Protein AF-A0A7S0I1V4-F1 (afdb_monomer)

Solvent-accessible surface area (backbone atoms only — not comparable to full-atom values): 8774 Å² total; per-residue (Å²): 103,36,76,57,39,23,77,68,49,79,74,70,82,73,93,68,81,86,88,72,86,72,76,80,69,82,74,75,84,50,70,76,55,51,58,54,50,50,53,51,43,54,50,45,40,54,52,34,52,54,41,40,76,70,70,46,100,58,60,49,65,64,62,40,63,51,52,47,66,76,52,25,58,49,45,42,43,43,54,72,67,53,54,68,74,58,47,52,72,74,42,104,58,59,68,68,58,52,40,52,47,53,52,52,48,47,53,52,40,51,53,49,30,57,51,23,58,74,73,67,38,65,67,60,24,51,54,35,54,53,44,43,57,45,62,66,50,70,82,72,65,56,78,68,94,75,128

pLDDT: mean 74.86, std 17.42, range [22.45, 92.38]

Mean predicted aligned error: 9.72 Å

Radius of gyration: 16.98 Å; Cα contacts (8 Å, |Δi|>4): 121; chains: 1; bounding box: 46×49×41 Å

Sequence (147 aa):
ASLLSCLVVTEGGNSKDEKGDGACAAAIKTVAMRDSVQRMRDLARRIASVVEEAKLPVEVEEYVERFKPDLVDVVHAWCGGAKFVEVCKMCDWYEGSIVRTMHRLEELLRQLMDAAKLVGNDELEARCAEARKLLIRDVVFAASLYT

Nearest PDB structures (foldseek):
  6ro1-assembly1_A  TM=9.418E-01  e=2.449E-09  Homo sapiens
  4u4c-assembly1_A  TM=9.411E-01  e=3.709E-08  Saccharomyces cerevisiae S288C
  5ooq-assembly1_A  TM=9.412E-01  e=2.014E-07  Saccharomyces cerevisiae S288C
  5e02-assembly1_A  TM=8.363E-01  e=3.727E-07  Neurospora crassa
  5dzr-assembly1_A  TM=8.450E-01  e=5.617E-07  Neurospora crassa OR74A

Structure (mmCIF, N/CA/C/O backbone):
data_AF-A0A7S0I1V4-F1
#
_entry.id   AF-A0A7S0I1V4-F1
#
loop_
_atom_site.group_PDB
_atom_site.id
_atom_site.type_symbol
_atom_site.label_atom_id
_atom_site.label_alt_id
_atom_site.label_comp_id
_atom_site.label_asym_id
_atom_site.label_entity_id
_atom_site.label_seq_id
_atom_site.pdbx_PDB_ins_code
_atom_site.Cartn_x
_atom_site.Cartn_y
_atom_site.Cartn_z
_atom_site.occupancy
_atom_site.B_iso_or_equiv
_atom_site.auth_seq_id
_atom_site.auth_comp_id
_atom_site.auth_asym_id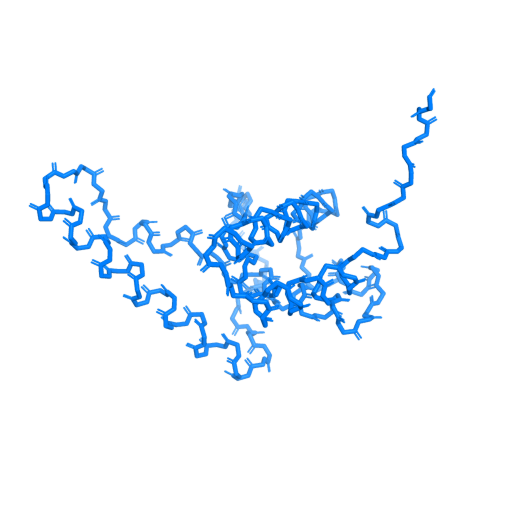
_atom_site.auth_atom_id
_atom_site.pdbx_PDB_model_num
ATOM 1 N N . ALA A 1 1 ? -3.161 -3.850 -3.006 1.00 57.75 1 ALA A N 1
ATOM 2 C CA . ALA A 1 1 ? -2.070 -2.854 -2.958 1.00 57.75 1 ALA A CA 1
ATOM 3 C C . ALA A 1 1 ? -2.606 -1.422 -2.972 1.00 57.75 1 ALA A C 1
ATOM 5 O O . ALA A 1 1 ? -2.441 -0.732 -1.981 1.00 57.75 1 ALA A O 1
ATOM 6 N N . SER A 1 2 ? -3.307 -0.987 -4.023 1.00 60.28 2 SER A N 1
ATOM 7 C CA . SER A 1 2 ? -3.692 0.426 -4.196 1.00 60.28 2 SER A CA 1
ATOM 8 C C . SER A 1 2 ? -4.628 1.009 -3.131 1.00 60.28 2 SER A C 1
ATOM 10 O O . SER A 1 2 ? -4.537 2.188 -2.855 1.00 60.28 2 SER A O 1
ATOM 12 N N . LEU A 1 3 ? -5.504 0.229 -2.489 1.00 70.75 3 LEU A N 1
ATOM 13 C CA . LEU A 1 3 ? -6.334 0.752 -1.385 1.00 70.75 3 LEU A CA 1
ATOM 14 C C . LEU A 1 3 ? -5.548 0.919 -0.080 1.00 70.75 3 LEU A C 1
ATOM 16 O O . LEU A 1 3 ? -5.858 1.782 0.733 1.00 70.75 3 LEU A O 1
ATO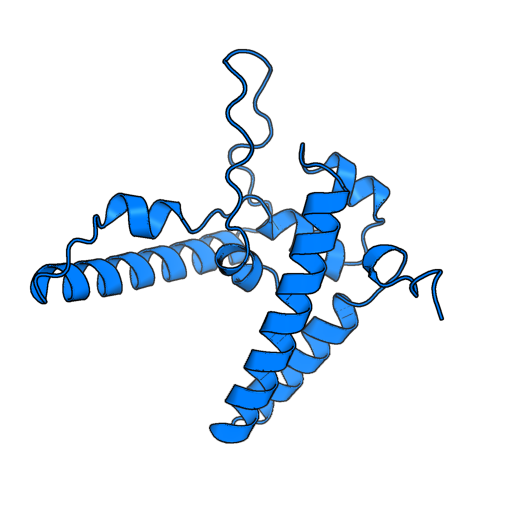M 20 N N . LEU A 1 4 ? -4.510 0.102 0.103 1.00 68.44 4 LEU A N 1
ATOM 21 C CA . LEU A 1 4 ? -3.677 0.107 1.300 1.00 68.44 4 LEU A CA 1
ATOM 22 C C . LEU A 1 4 ? -2.707 1.296 1.315 1.00 68.44 4 LEU A C 1
ATOM 24 O O . LEU A 1 4 ? -2.237 1.676 2.383 1.00 68.44 4 LEU A O 1
ATOM 28 N N . SER A 1 5 ? -2.447 1.936 0.167 1.00 65.12 5 SER A N 1
ATOM 29 C CA . SER A 1 5 ? -1.626 3.150 0.126 1.00 65.12 5 SER A CA 1
ATOM 30 C C . SER A 1 5 ? -2.265 4.299 0.905 1.00 65.12 5 SER A C 1
ATOM 32 O O . SER A 1 5 ? -1.544 5.059 1.538 1.00 65.12 5 SER A O 1
ATOM 34 N N . CYS A 1 6 ? -3.597 4.377 0.967 1.00 63.41 6 CYS A N 1
ATOM 35 C CA . CYS A 1 6 ? -4.302 5.387 1.762 1.00 63.41 6 CYS A CA 1
ATOM 36 C C . CYS A 1 6 ? -4.011 5.306 3.269 1.00 63.41 6 CYS A C 1
ATOM 38 O O . CYS A 1 6 ? -4.218 6.289 3.970 1.00 63.41 6 CYS A O 1
ATOM 40 N N . LEU A 1 7 ? -3.568 4.147 3.774 1.00 66.88 7 LEU A N 1
ATOM 41 C CA . LEU A 1 7 ? -3.237 3.934 5.190 1.00 66.88 7 LEU A CA 1
ATOM 42 C C . LEU A 1 7 ? -1.788 4.317 5.521 1.00 66.88 7 LEU A C 1
ATOM 44 O O . LEU A 1 7 ? -1.447 4.558 6.673 1.00 66.88 7 LEU A O 1
ATOM 48 N N . VAL A 1 8 ? -0.919 4.324 4.511 1.00 66.19 8 VAL A N 1
ATOM 49 C CA . VAL A 1 8 ? 0.536 4.456 4.672 1.00 66.19 8 VAL A CA 1
ATOM 50 C C . VAL A 1 8 ? 1.000 5.908 4.517 1.00 66.19 8 VAL A C 1
ATOM 52 O O . VAL A 1 8 ? 2.069 6.297 5.005 1.00 66.19 8 VAL A O 1
ATOM 55 N N . VAL A 1 9 ? 0.191 6.717 3.835 1.00 62.84 9 VAL A N 1
ATOM 56 C CA . VAL A 1 9 ? 0.485 8.112 3.525 1.00 62.84 9 VAL A CA 1
ATOM 57 C C . VAL A 1 9 ? 0.204 8.983 4.743 1.00 62.84 9 VAL A C 1
ATOM 59 O O . VAL A 1 9 ? -0.914 9.421 4.981 1.00 62.84 9 VAL A O 1
ATOM 62 N N . THR A 1 10 ? 1.253 9.228 5.525 1.00 56.25 10 THR A N 1
ATOM 63 C CA . THR A 1 10 ? 1.222 10.129 6.687 1.00 56.25 10 THR A CA 1
ATOM 64 C C . THR A 1 10 ? 1.720 11.534 6.357 1.00 56.25 10 THR A C 1
ATOM 66 O O . THR A 1 10 ? 1.507 12.458 7.134 1.00 56.25 10 THR A O 1
ATOM 69 N N . GLU A 1 11 ? 2.428 11.706 5.236 1.00 51.12 11 GLU A N 1
ATOM 70 C CA . GLU A 1 11 ? 2.910 13.018 4.806 1.00 51.12 11 GLU A CA 1
ATOM 71 C C . GLU A 1 11 ? 1.763 13.752 4.101 1.00 51.12 11 GLU A C 1
ATOM 73 O O . GLU A 1 11 ? 1.240 13.307 3.078 1.00 51.12 11 GLU A O 1
ATOM 78 N N . GLY A 1 12 ? 1.351 14.894 4.654 1.00 47.84 12 GLY A N 1
ATOM 79 C CA . GLY A 1 12 ? 0.714 15.904 3.829 1.00 47.84 12 GLY A CA 1
ATOM 80 C C . GLY A 1 12 ? 1.738 16.395 2.823 1.00 47.84 12 GLY A C 1
ATOM 81 O O . GLY A 1 12 ? 2.846 16.757 3.218 1.00 47.84 12 GLY A O 1
ATOM 82 N N . GLY A 1 13 ? 1.379 16.394 1.537 1.00 39.47 13 GLY A N 1
ATOM 83 C CA . GLY A 1 13 ? 2.088 17.215 0.563 1.00 39.47 13 GLY A CA 1
ATOM 84 C C . GLY A 1 13 ? 2.274 18.594 1.187 1.00 39.47 13 GLY A C 1
ATOM 85 O O . GLY A 1 13 ? 1.304 19.199 1.641 1.00 39.47 13 GLY A O 1
ATOM 86 N N . ASN A 1 14 ? 3.535 18.984 1.357 1.00 29.38 14 ASN A N 1
ATOM 87 C CA . ASN A 1 14 ? 3.921 20.164 2.105 1.00 29.38 14 ASN A CA 1
ATOM 88 C C . ASN A 1 14 ? 3.103 21.368 1.636 1.00 29.38 14 ASN A C 1
ATOM 90 O O . ASN A 1 14 ? 3.034 21.628 0.435 1.00 29.38 14 ASN A O 1
ATOM 94 N N . SER A 1 15 ? 2.546 22.106 2.593 1.00 29.94 15 SER A N 1
ATOM 95 C CA . SER A 1 15 ? 2.039 23.456 2.402 1.00 29.94 15 SER A CA 1
ATOM 96 C C . SER A 1 15 ? 3.110 24.282 1.683 1.00 29.94 15 SER A C 1
ATOM 98 O O . SER A 1 15 ? 4.113 24.684 2.273 1.00 29.94 15 SER A O 1
ATOM 100 N N . LYS A 1 16 ? 2.935 24.484 0.380 1.00 25.73 16 LYS A N 1
ATOM 101 C CA . LYS A 1 16 ? 3.448 25.653 -0.318 1.00 25.73 16 LYS A CA 1
ATOM 102 C C . LYS A 1 16 ? 2.262 26.326 -0.969 1.00 25.73 16 LYS A C 1
ATOM 104 O O . LYS A 1 16 ? 1.431 25.680 -1.601 1.00 25.73 16 LYS A O 1
ATOM 109 N N . ASP A 1 17 ? 2.211 27.610 -0.687 1.00 23.59 17 ASP A N 1
ATOM 110 C CA . ASP A 1 17 ? 1.166 28.558 -0.980 1.00 23.59 17 ASP A CA 1
ATOM 111 C C . ASP A 1 17 ? 0.660 28.516 -2.425 1.00 23.59 17 ASP A C 1
ATOM 113 O O . ASP A 1 17 ? 1.380 28.224 -3.377 1.00 23.59 17 ASP A O 1
ATOM 117 N N . GLU A 1 18 ? -0.629 28.827 -2.504 1.00 33.78 18 GLU A N 1
ATOM 118 C CA . GLU A 1 18 ? -1.419 29.368 -3.600 1.00 33.78 18 GLU A CA 1
ATOM 119 C C . GLU A 1 18 ? -0.727 29.660 -4.949 1.00 33.78 18 GLU A C 1
ATOM 121 O O . GLU A 1 18 ? 0.272 30.369 -5.051 1.00 33.78 18 GLU A O 1
ATOM 126 N N . LYS A 1 19 ? -1.454 29.254 -6.001 1.00 27.22 19 LYS A N 1
ATOM 127 C CA . LYS A 1 19 ? -1.288 29.532 -7.440 1.00 27.22 19 LYS A CA 1
ATOM 128 C C . LYS A 1 19 ? -0.242 28.708 -8.188 1.00 27.22 19 LYS A C 1
ATOM 130 O O . LYS A 1 19 ? 0.888 29.116 -8.422 1.00 27.22 19 LYS A O 1
ATOM 135 N N . GLY A 1 20 ? -0.757 27.626 -8.756 1.00 22.45 20 GLY A N 1
ATOM 136 C CA . GLY A 1 20 ? -0.219 26.973 -9.940 1.00 22.45 20 GLY A CA 1
ATOM 137 C C . GLY A 1 20 ? -0.989 25.686 -10.167 1.00 22.45 20 GLY A C 1
ATOM 138 O O . GLY A 1 20 ? -0.687 24.708 -9.501 1.00 22.45 20 GLY A O 1
ATOM 139 N N . ASP A 1 21 ? -2.035 25.745 -10.999 1.00 25.95 21 ASP A N 1
ATOM 140 C CA . ASP A 1 21 ? -2.804 24.620 -11.557 1.00 25.95 21 ASP A CA 1
ATOM 141 C C . ASP A 1 21 ? -2.612 23.278 -10.838 1.00 25.95 21 ASP A C 1
ATOM 143 O O . ASP A 1 21 ? -1.849 22.412 -11.266 1.00 25.95 21 ASP A O 1
ATOM 147 N N . GLY A 1 22 ? -3.324 23.121 -9.718 1.00 29.70 22 GLY A N 1
ATOM 148 C CA . GLY A 1 22 ? -3.344 21.906 -8.911 1.00 29.70 22 GLY A CA 1
ATOM 149 C C . GLY A 1 22 ? -3.998 20.747 -9.661 1.00 29.70 22 GLY A C 1
ATOM 150 O O . GLY A 1 22 ? -5.143 20.391 -9.396 1.00 29.70 22 GLY A O 1
ATOM 151 N N . ALA A 1 23 ? -3.262 20.139 -10.587 1.00 32.56 23 ALA A N 1
ATOM 152 C CA . ALA A 1 23 ? -3.683 18.959 -11.337 1.00 32.56 23 ALA A CA 1
ATOM 153 C C . ALA A 1 23 ? -3.736 17.683 -10.472 1.00 32.56 23 ALA A C 1
ATOM 155 O O . ALA A 1 23 ? -4.228 16.650 -10.923 1.00 32.56 23 ALA A O 1
ATOM 156 N N . CYS A 1 24 ? -3.264 17.746 -9.223 1.00 34.00 24 CYS A N 1
ATOM 157 C CA . CYS A 1 24 ? -3.245 16.608 -8.305 1.00 34.00 24 CYS A CA 1
ATOM 158 C C . CYS A 1 24 ? -4.565 16.427 -7.525 1.00 34.00 24 CYS A C 1
ATOM 160 O O . CYS A 1 24 ? -4.743 15.439 -6.816 1.00 34.00 24 CYS A O 1
ATOM 162 N N . ALA A 1 25 ? -5.536 17.336 -7.681 1.00 36.91 25 ALA A N 1
ATOM 163 C CA . ALA A 1 25 ? -6.887 17.110 -7.189 1.00 36.91 25 ALA A CA 1
ATOM 164 C C . ALA A 1 25 ? -7.740 16.384 -8.251 1.00 36.91 25 ALA A C 1
ATOM 166 O O . ALA A 1 25 ? -8.050 16.927 -9.307 1.00 36.91 25 ALA A O 1
ATOM 167 N N . ALA A 1 26 ? -8.216 15.188 -7.894 1.00 42.38 26 ALA A N 1
ATOM 168 C CA . ALA A 1 26 ? -9.539 14.659 -8.264 1.00 42.38 26 ALA A CA 1
ATOM 169 C C . ALA A 1 26 ? -9.718 13.655 -9.421 1.00 42.38 26 ALA A C 1
ATOM 171 O O . ALA A 1 26 ? -10.866 13.286 -9.692 1.00 42.38 26 A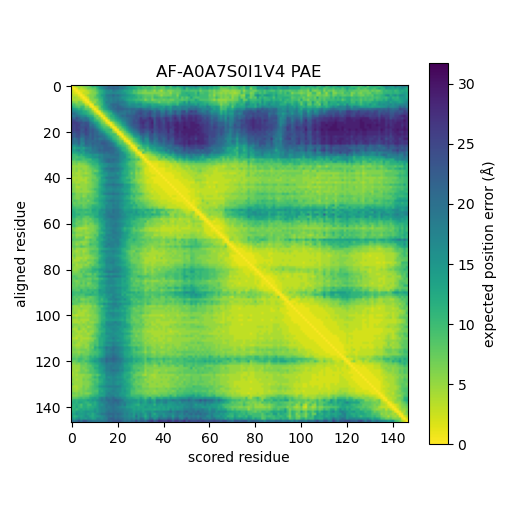LA A O 1
ATOM 172 N N . ALA A 1 27 ? -8.681 13.086 -10.034 1.00 42.94 27 ALA A N 1
ATOM 173 C CA . ALA A 1 27 ? -8.898 12.047 -11.050 1.00 42.94 27 ALA A CA 1
ATOM 174 C C . ALA A 1 27 ? -8.455 10.647 -10.603 1.00 42.94 27 ALA A C 1
ATOM 176 O O . ALA A 1 27 ? -7.542 10.085 -11.200 1.00 42.94 27 ALA A O 1
ATOM 177 N N . ILE A 1 28 ? -9.182 10.041 -9.647 1.00 51.47 28 ILE A N 1
ATOM 178 C CA . ILE A 1 28 ? -9.217 8.570 -9.539 1.00 51.47 28 ILE A CA 1
ATOM 179 C C . ILE A 1 28 ? -9.691 8.051 -10.897 1.00 51.47 28 ILE A C 1
ATOM 181 O O . ILE A 1 28 ? -10.888 8.119 -11.199 1.00 51.47 28 ILE A O 1
ATOM 185 N N . LYS A 1 29 ? -8.756 7.589 -11.734 1.00 53.31 29 LYS A N 1
ATOM 186 C CA . LYS A 1 29 ? -9.030 7.182 -13.126 1.00 53.31 29 LYS A CA 1
ATOM 187 C C . LYS A 1 29 ? -9.852 5.898 -13.192 1.00 53.31 29 LYS A C 1
ATOM 189 O O . LYS A 1 29 ? -10.514 5.643 -14.193 1.00 53.31 29 LYS A O 1
ATOM 194 N N . THR A 1 30 ? -9.849 5.108 -12.119 1.00 52.47 30 THR A N 1
ATOM 195 C CA . THR A 1 30 ? -10.527 3.810 -12.071 1.00 52.47 30 THR A CA 1
ATOM 196 C C . THR A 1 30 ? -11.779 3.881 -11.201 1.00 52.47 30 THR A C 1
ATOM 198 O O . THR A 1 30 ? -11.692 3.951 -9.975 1.00 52.47 30 THR A O 1
ATOM 201 N N . VAL A 1 31 ? -12.958 3.809 -11.827 1.00 58.34 31 VAL A N 1
ATOM 202 C CA . VAL A 1 31 ? -14.272 3.875 -11.152 1.00 58.34 31 VAL A CA 1
ATOM 203 C C . VAL A 1 31 ? -14.380 2.858 -10.003 1.00 58.34 31 VAL A C 1
ATOM 205 O O . VAL A 1 31 ? -14.810 3.209 -8.910 1.00 58.34 31 VAL A O 1
ATOM 208 N N . ALA A 1 32 ? -13.863 1.640 -10.194 1.00 63.72 32 ALA A N 1
ATOM 209 C CA . ALA A 1 32 ? -13.887 0.580 -9.179 1.00 63.72 32 ALA A CA 1
ATOM 210 C C . ALA A 1 32 ? -13.089 0.905 -7.895 1.00 63.72 32 ALA A C 1
ATOM 212 O O . ALA A 1 32 ? -13.416 0.424 -6.806 1.00 63.72 32 ALA A O 1
ATOM 213 N N . MET A 1 33 ? -12.042 1.732 -7.997 1.00 67.88 33 MET A N 1
ATOM 214 C CA . MET A 1 33 ? -11.222 2.115 -6.842 1.00 67.88 33 MET A CA 1
ATOM 215 C C . MET A 1 33 ? -11.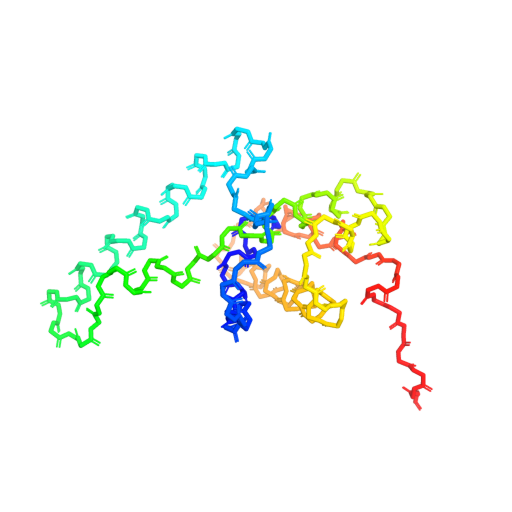861 3.250 -6.043 1.00 67.88 33 MET A C 1
ATOM 217 O O . MET A 1 33 ? -11.727 3.275 -4.821 1.00 67.88 33 MET A O 1
ATOM 221 N N . ARG A 1 34 ? -12.613 4.144 -6.699 1.00 69.25 34 ARG A N 1
ATOM 222 C CA . ARG A 1 34 ? -13.336 5.240 -6.036 1.00 69.25 34 ARG A CA 1
ATOM 223 C C . ARG A 1 34 ? -14.354 4.707 -5.032 1.00 69.25 34 ARG A C 1
ATOM 225 O O . ARG A 1 34 ? -14.356 5.142 -3.884 1.00 69.25 34 ARG A O 1
ATOM 232 N N . ASP A 1 35 ? -15.154 3.726 -5.440 1.00 77.38 35 ASP A N 1
ATOM 233 C CA . ASP A 1 35 ? -16.169 3.121 -4.571 1.00 77.38 35 ASP A CA 1
ATOM 234 C C . ASP A 1 35 ? -15.534 2.454 -3.350 1.00 77.38 35 ASP A C 1
ATOM 236 O O . ASP A 1 35 ? -16.034 2.545 -2.231 1.00 77.38 35 ASP A O 1
ATOM 240 N N . SER A 1 36 ? -14.392 1.804 -3.559 1.00 81.00 36 SER A N 1
ATOM 241 C CA . SER A 1 36 ? -13.650 1.117 -2.507 1.00 81.00 36 SER A CA 1
ATOM 242 C C . SER A 1 36 ? -13.038 2.100 -1.497 1.00 81.00 36 SER A C 1
ATOM 244 O O . SER A 1 36 ? -13.113 1.872 -0.290 1.00 81.00 36 SER A O 1
ATOM 246 N N . VAL A 1 37 ? -12.498 3.229 -1.974 1.00 76.69 37 VAL A N 1
ATOM 247 C CA . VAL A 1 37 ? -12.012 4.329 -1.121 1.00 76.69 37 VAL A CA 1
ATOM 248 C C . VAL A 1 37 ? -13.163 4.967 -0.340 1.00 76.69 37 VAL A C 1
ATOM 250 O O . VAL A 1 37 ? -13.005 5.259 0.845 1.00 76.69 37 VAL A O 1
ATOM 253 N N . GLN A 1 38 ? -14.331 5.145 -0.964 1.00 80.88 38 GLN A N 1
ATOM 254 C CA . GLN A 1 38 ? -15.500 5.694 -0.282 1.00 80.88 38 GLN A CA 1
ATOM 255 C C . GLN A 1 38 ? -15.974 4.775 0.848 1.00 80.88 38 GLN A C 1
ATOM 257 O O . GLN A 1 38 ? -16.141 5.243 1.969 1.00 80.88 38 GLN A O 1
ATOM 262 N N . ARG A 1 39 ? -16.077 3.460 0.604 1.00 84.25 39 ARG A N 1
ATOM 263 C CA . ARG A 1 39 ? -16.419 2.484 1.656 1.00 84.25 39 ARG A CA 1
ATOM 264 C C . ARG A 1 39 ? -15.442 2.531 2.827 1.00 84.25 39 ARG A C 1
ATOM 266 O O . ARG A 1 39 ? -15.858 2.430 3.976 1.00 84.25 39 ARG A O 1
ATOM 273 N N . MET A 1 40 ? -14.150 2.690 2.550 1.00 82.56 40 MET A N 1
ATOM 274 C CA . MET A 1 40 ? -13.134 2.817 3.594 1.00 82.56 40 MET A CA 1
ATOM 275 C C . MET A 1 40 ? -13.315 4.101 4.413 1.00 82.56 40 MET A C 1
ATOM 277 O O . MET A 1 40 ? -13.245 4.044 5.637 1.00 82.56 40 MET A O 1
ATOM 281 N N . ARG A 1 41 ? -13.621 5.237 3.772 1.00 83.69 41 ARG A N 1
ATOM 282 C CA . ARG A 1 41 ? -13.954 6.490 4.474 1.00 83.69 41 ARG A CA 1
ATOM 283 C C . ARG A 1 41 ? -15.233 6.370 5.298 1.00 83.69 41 ARG A C 1
ATOM 285 O O . ARG A 1 41 ? -15.289 6.883 6.410 1.00 83.69 41 ARG A O 1
ATOM 292 N N . ASP A 1 42 ? -16.240 5.670 4.786 1.00 86.44 42 ASP A N 1
ATOM 293 C CA . ASP A 1 42 ? -17.488 5.427 5.510 1.00 86.44 42 ASP A CA 1
ATOM 294 C C . ASP A 1 42 ? -17.249 4.552 6.753 1.00 86.44 42 ASP A C 1
ATOM 296 O O . ASP A 1 42 ? -17.811 4.822 7.813 1.00 86.44 42 ASP A O 1
ATOM 300 N N . LEU A 1 43 ? -16.381 3.538 6.659 1.00 86.38 43 LEU A N 1
ATOM 301 C CA . LEU A 1 43 ? -15.951 2.738 7.811 1.00 86.38 43 LEU A CA 1
ATOM 302 C C . LEU A 1 43 ? -15.127 3.560 8.807 1.00 86.38 43 LEU A C 1
ATOM 304 O O . LEU A 1 43 ? -15.366 3.459 10.007 1.00 86.38 43 LEU A O 1
ATOM 308 N N . ALA A 1 44 ? -14.209 4.400 8.326 1.00 85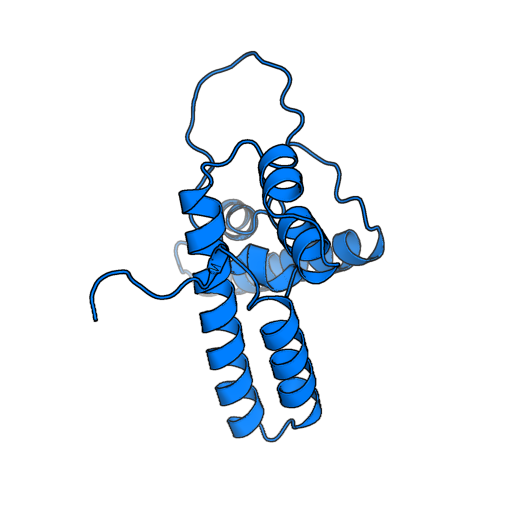.25 44 ALA A N 1
ATOM 309 C CA . ALA A 1 44 ? -13.434 5.300 9.174 1.00 85.25 44 ALA A CA 1
ATOM 310 C C . ALA A 1 44 ? -14.339 6.265 9.955 1.00 85.25 44 ALA A C 1
ATOM 312 O O . ALA A 1 44 ? -14.146 6.418 11.157 1.00 85.25 44 ALA A O 1
ATOM 313 N N . ARG A 1 45 ? -15.378 6.829 9.315 1.00 87.88 45 ARG A N 1
ATOM 314 C CA . ARG A 1 45 ? -16.398 7.641 10.006 1.00 87.88 45 ARG A CA 1
ATOM 315 C C . ARG A 1 45 ? -17.104 6.855 11.099 1.00 87.88 45 ARG A C 1
ATOM 317 O O . ARG A 1 45 ? -17.213 7.347 12.211 1.00 87.88 45 ARG A O 1
ATOM 324 N N . ARG A 1 46 ? -17.535 5.622 10.814 1.00 88.38 46 ARG A N 1
ATOM 325 C CA . ARG A 1 46 ? -18.189 4.772 11.826 1.00 88.38 46 ARG A CA 1
ATOM 326 C C . ARG A 1 46 ? -17.285 4.518 13.029 1.00 88.38 46 ARG A C 1
ATOM 328 O O . ARG A 1 46 ? -17.756 4.578 14.157 1.00 88.38 46 ARG A O 1
ATOM 335 N N . ILE A 1 47 ? -16.002 4.241 12.794 1.00 87.69 47 ILE A N 1
ATOM 336 C CA . ILE A 1 47 ? -15.027 4.041 13.873 1.00 87.69 47 ILE A CA 1
ATOM 337 C C . ILE A 1 47 ? -14.865 5.335 14.675 1.00 87.69 47 ILE A C 1
ATOM 339 O O . ILE A 1 47 ? -14.930 5.290 15.898 1.00 87.69 47 ILE A O 1
ATOM 343 N N . ALA A 1 48 ? -14.711 6.477 14.004 1.00 87.31 48 ALA A N 1
ATOM 344 C CA . ALA A 1 48 ? -14.558 7.767 14.664 1.00 87.31 48 ALA A CA 1
ATOM 345 C C . ALA A 1 48 ? -15.779 8.138 15.523 1.00 87.31 48 ALA A C 1
ATOM 347 O O . ALA A 1 48 ? -15.598 8.563 16.658 1.00 87.31 48 ALA A O 1
ATOM 348 N N . SER A 1 49 ? -17.005 7.878 15.051 1.00 86.69 49 SER A N 1
ATOM 349 C CA . SER A 1 49 ? -18.224 8.083 15.849 1.00 86.69 49 SER A CA 1
ATOM 350 C C . SER A 1 49 ? -18.233 7.233 17.124 1.00 86.69 49 SER A C 1
ATOM 352 O O . SER A 1 49 ? -18.530 7.737 18.199 1.00 86.69 49 SER A O 1
ATOM 354 N N . VAL A 1 50 ? -17.837 5.957 17.045 1.00 90.06 50 VAL A N 1
ATOM 355 C CA . VAL A 1 50 ? -17.751 5.083 18.234 1.00 90.06 50 VAL A CA 1
ATOM 356 C C . VAL A 1 50 ? -16.654 5.551 19.200 1.00 90.06 50 VAL A C 1
ATOM 358 O O . VAL A 1 50 ? -16.790 5.442 20.417 1.00 90.06 50 VAL A O 1
ATOM 361 N N . VAL A 1 51 ? -15.552 6.083 18.671 1.00 87.06 51 VAL A N 1
ATOM 362 C CA . VAL A 1 51 ? -14.448 6.642 19.465 1.00 87.06 51 VAL A CA 1
ATOM 363 C C . VAL A 1 51 ? -14.880 7.928 20.184 1.00 87.06 51 VAL A C 1
ATOM 365 O O . VAL A 1 51 ? -14.538 8.114 21.355 1.00 87.06 51 VAL A O 1
ATOM 368 N N . GLU A 1 52 ? -15.678 8.771 19.528 1.00 88.50 52 GLU A N 1
ATOM 369 C CA . GLU A 1 52 ? -16.299 9.958 20.126 1.00 88.50 52 GLU A CA 1
ATOM 370 C C . GLU A 1 52 ? -17.302 9.572 21.227 1.00 88.50 52 GLU A C 1
ATOM 372 O O . GLU A 1 52 ? -17.242 10.109 22.336 1.00 88.50 52 GLU A O 1
ATOM 377 N N . GLU A 1 53 ? -18.156 8.570 20.984 1.00 88.81 53 GLU A N 1
ATOM 378 C CA . GLU A 1 53 ? -19.068 8.003 21.993 1.00 88.81 53 GLU A CA 1
ATOM 379 C C . GLU A 1 53 ? -18.311 7.461 23.220 1.00 88.81 53 GLU A C 1
ATOM 381 O O . GLU A 1 53 ? -18.778 7.577 24.358 1.00 88.81 53 GLU A O 1
ATOM 386 N N . ALA A 1 54 ? -17.103 6.929 23.013 1.00 90.12 54 ALA A N 1
ATOM 387 C CA . ALA A 1 54 ? -16.200 6.482 24.072 1.00 90.12 54 ALA A CA 1
ATOM 388 C C . ALA A 1 54 ? -15.481 7.633 24.814 1.00 90.12 54 ALA A C 1
ATOM 390 O O . ALA A 1 54 ? -14.661 7.368 25.697 1.00 90.12 54 ALA A O 1
ATOM 391 N N . LYS A 1 55 ? -15.806 8.899 24.507 1.00 88.25 55 LYS A N 1
ATOM 392 C CA . LYS A 1 55 ? -15.233 10.129 25.092 1.00 88.25 55 LYS A CA 1
ATOM 393 C C . LYS A 1 55 ? -13.732 10.297 24.856 1.00 88.25 55 LYS A C 1
ATOM 395 O O . LYS A 1 55 ? -13.040 10.920 25.665 1.00 88.25 55 LYS A O 1
ATOM 400 N N . LEU A 1 56 ? -13.216 9.742 23.765 1.00 84.81 56 LEU A N 1
ATOM 401 C CA . LEU A 1 56 ? -11.843 9.991 23.344 1.00 84.81 56 LEU A CA 1
ATOM 402 C C . LEU A 1 56 ? -11.787 11.297 22.532 1.00 84.81 56 LEU A C 1
ATOM 404 O O . LEU A 1 56 ? -12.700 11.562 21.753 1.00 84.81 56 LEU A O 1
ATOM 408 N N . PRO A 1 57 ? -10.737 12.124 22.694 1.00 81.00 57 PRO A N 1
ATOM 409 C CA . PRO A 1 57 ? -10.600 13.387 21.975 1.00 81.00 57 PRO A CA 1
ATOM 410 C C . PRO A 1 57 ? -10.157 13.121 20.531 1.00 81.00 57 PRO A C 1
ATOM 412 O O . PRO A 1 57 ? -8.976 13.229 20.201 1.00 81.00 57 PRO A O 1
ATOM 415 N N . VAL A 1 58 ? -11.096 12.714 19.681 1.00 81.12 58 VAL A N 1
ATOM 416 C CA . VAL A 1 58 ? -10.874 12.489 18.251 1.00 81.12 58 VAL A CA 1
ATOM 417 C C . VAL A 1 58 ? -11.921 13.267 17.475 1.00 81.12 58 VAL A C 1
ATOM 419 O O . VAL A 1 58 ? -13.111 13.129 17.735 1.00 81.12 58 VAL A O 1
ATOM 422 N N . GLU A 1 59 ? -11.464 14.084 16.533 1.00 84.06 59 GLU A N 1
ATOM 423 C CA . GLU A 1 59 ? -12.325 14.819 15.612 1.00 84.06 59 GLU A CA 1
ATOM 424 C C . GLU A 1 59 ? -12.558 13.951 14.360 1.00 84.06 59 GLU A C 1
ATOM 426 O O . GLU A 1 59 ? -11.628 13.334 13.822 1.00 84.06 59 GLU A O 1
ATOM 431 N N . VAL A 1 60 ? -13.831 13.780 13.992 1.00 79.00 60 VAL A N 1
ATOM 432 C CA . VAL A 1 60 ? -14.274 12.772 13.016 1.00 79.00 60 VAL A CA 1
ATOM 433 C C . VA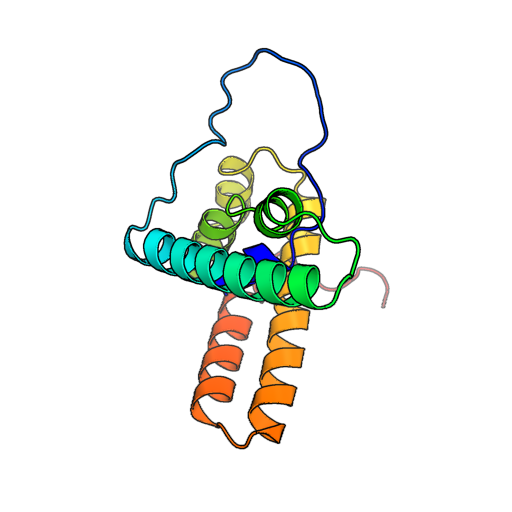L A 1 60 ? -13.781 13.111 11.611 1.00 79.00 60 VAL A C 1
ATOM 435 O O . VAL A 1 60 ? -13.302 12.228 10.893 1.00 79.00 60 VAL A O 1
ATOM 438 N N . GLU A 1 61 ? -13.867 14.377 11.222 1.00 80.31 61 GLU A N 1
ATOM 439 C CA . GLU A 1 61 ? -13.463 14.868 9.911 1.00 80.31 61 GLU A CA 1
ATOM 440 C C . GLU A 1 61 ? -11.940 14.756 9.711 1.00 80.31 61 GLU A C 1
ATOM 442 O O . GLU A 1 61 ? -11.499 14.188 8.711 1.00 80.31 61 GLU A O 1
ATOM 447 N N . GLU A 1 62 ? -11.132 15.154 10.692 1.00 81.81 62 GLU A N 1
ATOM 448 C CA . GLU A 1 62 ? -9.672 15.059 10.718 1.00 81.81 62 GLU A CA 1
ATOM 449 C C . GLU A 1 62 ? -9.229 13.595 10.634 1.00 81.81 62 GLU A C 1
ATOM 451 O O . GLU A 1 62 ? -8.293 13.253 9.905 1.00 81.81 62 GLU A O 1
ATOM 456 N N . TYR A 1 63 ? -9.923 12.690 11.335 1.00 79.88 63 TYR A N 1
ATOM 457 C CA . TYR A 1 63 ? -9.637 11.259 11.258 1.00 79.88 63 TYR A CA 1
ATOM 458 C C . TYR A 1 63 ? -9.845 10.708 9.841 1.00 79.88 63 TYR A C 1
ATOM 460 O O . TYR A 1 63 ? -9.054 9.890 9.369 1.00 79.88 63 TYR A O 1
ATOM 468 N N . VAL A 1 64 ? -10.879 11.170 9.136 1.00 81.56 64 VAL A N 1
ATOM 469 C CA . VAL A 1 64 ? -11.183 10.740 7.764 1.00 81.56 64 VAL A CA 1
ATOM 470 C C . VAL A 1 64 ? -10.244 11.390 6.746 1.00 81.56 64 VAL A C 1
ATOM 472 O O . VAL A 1 64 ? -9.844 10.736 5.778 1.00 81.56 64 VAL A O 1
ATOM 475 N N . GLU A 1 65 ? -9.859 12.647 6.960 1.00 78.38 65 GLU A N 1
ATOM 476 C CA . GLU A 1 65 ? -8.947 13.404 6.093 1.00 78.38 65 GLU A CA 1
ATOM 477 C C . GLU A 1 65 ? -7.516 12.859 6.089 1.00 78.38 65 GLU A C 1
ATOM 479 O O . GLU A 1 65 ? -6.793 13.015 5.098 1.00 78.38 65 GLU A O 1
ATOM 484 N N . ARG A 1 66 ? -7.116 12.140 7.145 1.00 75.56 66 ARG A N 1
ATOM 485 C CA . ARG A 1 66 ? -5.845 11.398 7.173 1.00 75.56 66 ARG A CA 1
ATOM 486 C C . ARG A 1 66 ? -5.745 10.364 6.048 1.00 75.56 66 ARG A C 1
ATOM 488 O O . ARG A 1 66 ? -4.641 10.076 5.592 1.00 75.56 66 ARG A O 1
ATOM 495 N N . PHE A 1 67 ? -6.867 9.841 5.548 1.00 74.25 67 PHE A N 1
ATOM 496 C CA . PHE A 1 67 ? -6.883 8.876 4.448 1.00 74.25 67 PHE A CA 1
ATOM 497 C C . PHE A 1 67 ? -6.882 9.582 3.082 1.0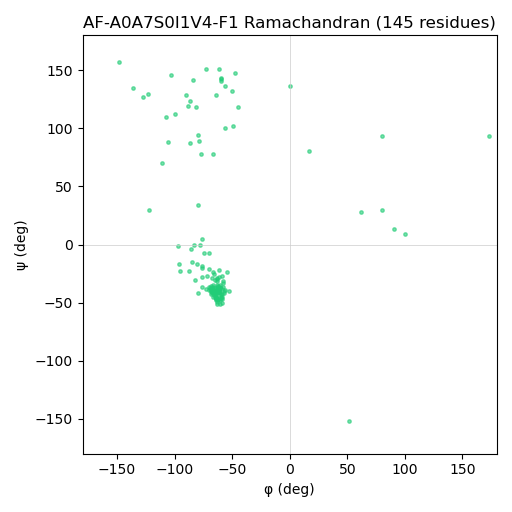0 74.25 67 PHE A C 1
ATOM 499 O O . PHE A 1 67 ? -7.930 9.827 2.463 1.00 74.25 67 PHE A O 1
ATOM 506 N N . LYS A 1 68 ? -5.675 9.884 2.590 1.00 70.62 68 LYS A N 1
ATOM 507 C CA . LYS A 1 68 ? -5.453 10.569 1.308 1.00 70.62 68 LYS A CA 1
ATOM 508 C C . LYS A 1 68 ? -5.411 9.588 0.125 1.00 70.62 68 LYS A C 1
ATOM 510 O O . LYS A 1 68 ? -4.592 8.668 0.132 1.00 70.62 68 LYS A O 1
ATOM 515 N N . PRO A 1 69 ? -6.263 9.765 -0.905 1.00 71.00 69 PRO A N 1
ATOM 516 C CA . PRO A 1 69 ? -6.318 8.884 -2.069 1.00 71.00 69 PRO A CA 1
ATOM 517 C C . PRO A 1 69 ? -5.268 9.215 -3.141 1.00 71.00 69 PRO A C 1
ATOM 519 O O . PRO A 1 69 ? -5.201 8.523 -4.152 1.00 71.00 69 PRO A O 1
ATOM 522 N N . ASP A 1 70 ? -4.444 10.239 -2.927 1.00 71.75 70 ASP A N 1
ATOM 523 C CA . ASP A 1 70 ? -3.553 10.833 -3.935 1.00 71.75 70 ASP A CA 1
ATOM 524 C C . ASP A 1 70 ? -2.566 9.822 -4.547 1.00 71.75 70 ASP A C 1
ATOM 526 O O . ASP A 1 70 ? -2.214 9.899 -5.721 1.00 71.75 70 ASP A O 1
ATOM 530 N N . LEU A 1 71 ? -2.149 8.821 -3.767 1.00 72.06 71 LEU A N 1
ATOM 531 C CA . LEU A 1 71 ? -1.193 7.797 -4.201 1.00 72.06 71 LEU A CA 1
ATOM 532 C C . LEU A 1 71 ? -1.844 6.492 -4.684 1.00 72.06 71 LEU A C 1
ATOM 534 O O . LEU A 1 71 ? -1.137 5.579 -5.114 1.00 72.06 71 LEU A O 1
ATOM 538 N N . VAL A 1 72 ? -3.177 6.387 -4.655 1.00 76.25 72 VAL A N 1
ATOM 539 C CA . VAL A 1 72 ? -3.902 5.178 -5.093 1.00 76.25 72 VAL A CA 1
ATOM 540 C C . VAL A 1 72 ? -3.649 4.905 -6.574 1.00 76.25 72 VAL A C 1
ATOM 542 O O . VAL A 1 72 ? -3.318 3.775 -6.945 1.00 76.25 72 VAL A O 1
ATOM 545 N N . ASP A 1 73 ? -3.759 5.935 -7.416 1.00 77.06 73 ASP A N 1
ATOM 546 C CA . ASP A 1 73 ? -3.559 5.812 -8.864 1.00 77.06 73 ASP A CA 1
ATOM 547 C C . ASP A 1 73 ? -2.090 5.533 -9.215 1.00 77.06 73 ASP A C 1
ATOM 549 O O . ASP A 1 73 ? -1.803 4.707 -10.082 1.00 77.06 73 ASP A O 1
ATOM 553 N N . VAL A 1 74 ? -1.159 6.147 -8.481 1.00 80.50 74 VAL A N 1
ATOM 554 C CA . VAL A 1 74 ? 0.296 5.952 -8.608 1.00 80.50 74 VAL A CA 1
ATOM 555 C C . VAL A 1 74 ? 0.667 4.492 -8.345 1.00 80.50 74 VAL A C 1
ATOM 557 O O . VAL A 1 74 ? 1.320 3.845 -9.166 1.00 80.50 74 VAL A O 1
ATOM 560 N N . VAL A 1 75 ? 0.198 3.934 -7.225 1.00 80.62 75 VAL A N 1
ATOM 561 C CA . VAL A 1 75 ? 0.437 2.530 -6.864 1.00 80.62 75 VAL A CA 1
ATOM 562 C C . VAL A 1 75 ? -0.268 1.585 -7.832 1.00 80.62 75 VAL A C 1
ATOM 564 O O . VAL A 1 75 ? 0.282 0.537 -8.173 1.00 80.62 75 VAL A O 1
ATOM 567 N N . HIS A 1 76 ? -1.467 1.936 -8.306 1.00 82.25 76 HIS A N 1
ATOM 568 C CA . HIS A 1 76 ? -2.184 1.130 -9.293 1.00 82.25 76 HIS A CA 1
ATOM 569 C C . HIS A 1 76 ? -1.429 1.032 -10.623 1.00 82.25 76 HIS A C 1
ATOM 571 O O . HIS A 1 76 ? -1.187 -0.073 -11.106 1.00 82.25 76 HIS A O 1
ATOM 577 N N . ALA A 1 77 ? -0.984 2.163 -11.172 1.00 82.81 77 ALA A N 1
ATOM 578 C CA . ALA A 1 77 ? -0.174 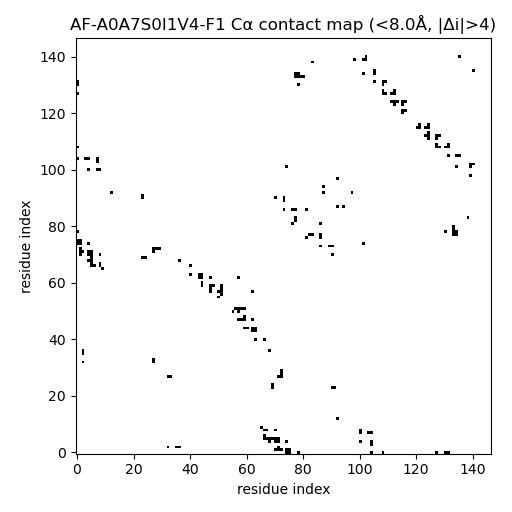2.191 -12.385 1.00 82.81 77 ALA A CA 1
ATOM 579 C C . ALA A 1 77 ? 1.169 1.465 -12.197 1.00 82.81 77 ALA A C 1
ATOM 581 O O . ALA A 1 77 ? 1.629 0.763 -13.099 1.00 82.81 77 ALA A O 1
ATOM 582 N N . TRP A 1 78 ? 1.769 1.559 -11.005 1.00 84.25 78 TRP A N 1
ATOM 583 C CA . TRP A 1 78 ? 2.977 0.808 -10.676 1.00 84.25 78 TRP A CA 1
ATOM 584 C C . TRP A 1 78 ? 2.738 -0.709 -10.679 1.00 84.25 78 TRP A C 1
ATOM 586 O O . TRP A 1 78 ? 3.500 -1.445 -11.304 1.00 84.25 78 TRP A O 1
ATOM 596 N N . CYS A 1 79 ? 1.662 -1.192 -10.057 1.00 82.38 79 CYS A N 1
ATOM 597 C CA . CYS A 1 79 ? 1.312 -2.617 -10.093 1.00 82.38 79 CYS A CA 1
ATOM 598 C C . CYS A 1 79 ? 0.929 -3.087 -11.510 1.00 82.38 79 CYS A C 1
ATOM 600 O O . CYS A 1 79 ? 1.092 -4.260 -11.827 1.00 82.38 79 CYS A O 1
ATOM 602 N N . GLY A 1 80 ? 0.452 -2.1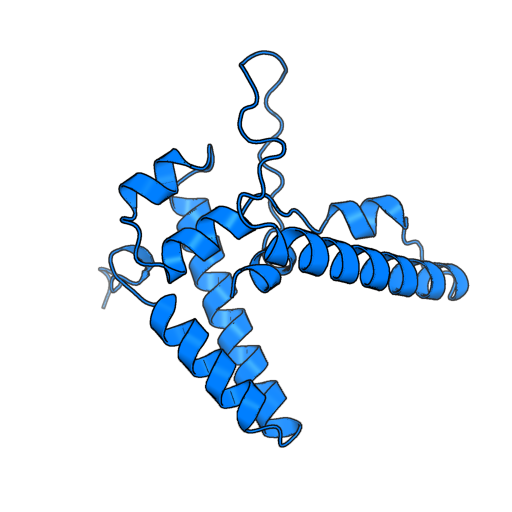73 -12.362 1.00 82.50 80 GLY A N 1
ATOM 603 C CA . GLY A 1 80 ? 0.169 -2.408 -13.781 1.00 82.50 80 GLY A CA 1
ATOM 604 C C . GLY A 1 80 ? 1.401 -2.423 -14.697 1.00 82.50 80 GLY A C 1
ATOM 605 O O . GLY A 1 80 ? 1.249 -2.616 -15.899 1.00 82.50 80 GLY A O 1
ATOM 606 N N . GLY A 1 81 ? 2.611 -2.223 -14.158 1.00 82.75 81 GLY A N 1
ATOM 607 C CA . GLY A 1 81 ? 3.865 -2.308 -14.916 1.00 82.75 81 GLY A CA 1
ATOM 608 C C . GLY A 1 81 ? 4.360 -0.999 -15.545 1.00 82.75 81 GLY A C 1
ATOM 609 O O . GLY A 1 81 ? 5.265 -1.040 -16.375 1.00 82.75 81 GLY A O 1
ATOM 610 N N . ALA A 1 82 ? 3.819 0.164 -15.161 1.00 84.62 82 ALA A N 1
ATOM 611 C CA . ALA A 1 82 ? 4.284 1.465 -15.663 1.00 84.62 82 ALA A CA 1
ATOM 612 C C . ALA A 1 82 ? 5.762 1.744 -15.315 1.00 84.62 82 ALA A C 1
ATOM 614 O O . ALA A 1 82 ? 6.270 1.309 -14.280 1.00 84.62 82 ALA A O 1
ATOM 615 N N . LYS A 1 83 ? 6.496 2.510 -16.122 1.00 85.62 83 LYS A N 1
ATOM 616 C CA . LYS A 1 83 ? 7.901 2.831 -15.786 1.00 85.62 83 LYS A CA 1
ATOM 617 C C . LYS A 1 83 ? 7.971 3.840 -14.636 1.00 85.62 83 LYS A C 1
ATOM 619 O O . LYS A 1 83 ? 7.105 4.699 -14.515 1.00 85.62 83 LYS A O 1
ATOM 624 N N . PHE A 1 84 ? 9.036 3.806 -13.827 1.00 82.88 84 PHE A N 1
ATOM 625 C CA . PHE A 1 84 ? 9.190 4.738 -12.692 1.00 82.88 84 PHE A CA 1
ATOM 626 C C . PHE A 1 84 ? 9.111 6.205 -13.123 1.00 82.88 84 PHE A C 1
ATOM 628 O O . PHE A 1 84 ? 8.422 6.996 -12.496 1.00 82.88 84 PHE A O 1
ATOM 635 N N . VAL A 1 85 ? 9.699 6.536 -14.274 1.00 84.31 85 VAL A N 1
ATOM 636 C CA . VAL A 1 85 ? 9.635 7.881 -14.865 1.00 84.31 85 VAL A CA 1
ATOM 637 C C . VAL A 1 85 ? 8.198 8.324 -15.176 1.00 84.31 85 VAL A C 1
ATOM 639 O O . VAL A 1 85 ? 7.887 9.504 -15.061 1.00 84.31 85 VAL A O 1
ATOM 642 N N . GLU A 1 86 ? 7.317 7.409 -15.585 1.00 83.88 86 GLU A N 1
ATOM 643 C CA . GLU A 1 86 ? 5.904 7.720 -15.846 1.00 83.88 86 GLU A CA 1
ATOM 644 C C . GLU A 1 86 ? 5.156 7.948 -14.533 1.00 83.88 86 GLU A C 1
ATOM 646 O O . GLU A 1 86 ? 4.350 8.868 -14.435 1.00 83.88 86 GLU A O 1
ATOM 651 N N . VAL A 1 87 ? 5.479 7.158 -13.509 1.00 82.56 87 VAL A N 1
ATOM 652 C CA . VAL A 1 87 ? 4.913 7.285 -12.164 1.00 82.56 87 VAL A CA 1
ATOM 653 C C . VAL A 1 87 ? 5.313 8.601 -11.500 1.00 82.56 87 VAL A C 1
ATOM 655 O O . VAL A 1 87 ? 4.436 9.301 -11.005 1.00 82.56 87 VAL A O 1
ATOM 658 N N . CYS A 1 88 ? 6.580 9.008 -11.593 1.00 81.88 88 CYS A N 1
ATOM 659 C CA . CYS A 1 88 ? 7.049 10.309 -11.102 1.00 81.88 88 CYS A CA 1
ATOM 660 C C . CYS A 1 88 ? 6.380 11.499 -11.802 1.00 81.88 88 CYS A C 1
ATOM 662 O O . CYS A 1 88 ? 6.247 12.553 -11.204 1.00 81.88 88 CYS A O 1
ATOM 664 N N . LYS A 1 89 ? 5.944 11.351 -13.060 1.00 83.56 89 LYS A N 1
ATOM 665 C CA . LYS A 1 89 ? 5.238 12.419 -13.791 1.00 83.56 89 LYS A CA 1
ATOM 666 C C . LYS A 1 89 ? 3.757 12.529 -13.436 1.00 83.56 89 LYS A C 1
ATOM 668 O O . LYS A 1 89 ? 3.134 13.525 -13.782 1.00 83.56 89 LYS A O 1
ATOM 673 N N . MET A 1 90 ? 3.175 11.500 -12.819 1.00 75.94 90 MET A N 1
ATOM 674 C CA . MET A 1 90 ? 1.764 11.500 -12.422 1.00 75.94 90 MET A CA 1
ATOM 675 C C . MET A 1 90 ? 1.522 12.167 -11.068 1.00 75.94 90 MET A C 1
ATOM 677 O O . MET A 1 90 ? 0.374 12.466 -10.753 1.00 75.94 90 MET A O 1
ATOM 681 N N . CYS A 1 91 ? 2.567 12.383 -10.269 1.00 70.38 91 CYS A N 1
ATOM 682 C CA . CYS A 1 91 ? 2.462 12.980 -8.945 1.00 70.38 91 CYS A CA 1
ATOM 683 C C . CYS A 1 91 ? 3.557 14.025 -8.719 1.00 70.38 91 CYS A C 1
ATOM 685 O O . CYS A 1 91 ? 4.731 13.744 -8.932 1.00 70.38 91 CYS A O 1
ATOM 687 N N . ASP A 1 92 ? 3.190 15.183 -8.171 1.00 75.38 92 ASP A N 1
ATOM 688 C CA . ASP A 1 92 ? 4.127 16.265 -7.819 1.00 75.38 92 ASP A CA 1
ATOM 689 C C . ASP A 1 92 ? 4.864 16.007 -6.487 1.00 75.38 92 ASP A C 1
ATOM 691 O O . ASP A 1 92 ? 5.104 16.910 -5.685 1.00 75.38 92 ASP A O 1
ATOM 695 N N . TRP A 1 93 ? 5.160 14.742 -6.192 1.00 76.31 93 TRP A N 1
ATOM 696 C CA . TRP A 1 93 ? 5.815 14.314 -4.958 1.00 76.31 93 TRP A CA 1
ATOM 697 C C . TRP A 1 93 ? 7.277 13.993 -5.238 1.00 76.31 93 TRP A C 1
ATOM 699 O O . TRP A 1 93 ? 7.610 13.441 -6.283 1.00 76.31 93 TRP A O 1
ATOM 709 N N . TYR A 1 94 ? 8.147 14.268 -4.265 1.00 82.44 94 TYR A N 1
ATOM 710 C CA . TYR A 1 94 ? 9.549 13.870 -4.355 1.00 82.44 94 TYR A CA 1
ATOM 711 C C . TYR A 1 94 ? 9.673 12.358 -4.566 1.00 82.44 94 TYR A C 1
ATOM 713 O O . TYR A 1 94 ? 9.035 11.563 -3.869 1.00 82.44 94 TYR A O 1
ATOM 721 N N . GLU A 1 95 ? 10.562 11.948 -5.464 1.00 82.00 95 GLU A N 1
ATOM 722 C CA . GLU A 1 95 ? 10.782 10.548 -5.829 1.00 82.00 95 GLU A CA 1
ATOM 723 C C . GLU A 1 95 ? 11.160 9.709 -4.603 1.00 82.00 95 GLU A C 1
ATOM 725 O O . GLU A 1 95 ? 10.689 8.584 -4.438 1.00 82.00 95 GLU A O 1
ATOM 730 N N . GLY A 1 96 ? 11.933 10.291 -3.681 1.00 81.31 96 GLY A N 1
ATOM 731 C CA . GLY A 1 96 ? 12.269 9.667 -2.403 1.00 81.31 96 GLY A CA 1
ATOM 732 C C . GLY A 1 96 ? 11.053 9.421 -1.502 1.00 81.31 96 GLY A C 1
ATOM 733 O O . GLY A 1 96 ? 11.005 8.407 -0.808 1.00 81.31 96 GLY A O 1
ATOM 734 N N . SER A 1 97 ? 10.041 10.295 -1.514 1.00 81.81 97 SER A N 1
ATOM 735 C CA . SER A 1 97 ? 8.782 10.069 -0.783 1.00 81.81 97 SER A CA 1
ATOM 736 C C . SER A 1 97 ? 7.957 8.949 -1.415 1.00 81.81 97 SER A C 1
ATOM 738 O O . SER A 1 97 ? 7.381 8.134 -0.691 1.00 81.81 97 SER A O 1
ATOM 740 N N . ILE A 1 98 ? 7.957 8.844 -2.747 1.00 81.62 98 ILE A N 1
ATOM 741 C CA . ILE A 1 98 ? 7.299 7.745 -3.467 1.00 81.62 98 ILE A CA 1
ATOM 742 C C . ILE A 1 98 ? 7.963 6.413 -3.102 1.00 81.62 98 ILE A C 1
ATOM 744 O O . ILE A 1 98 ? 7.278 5.491 -2.663 1.00 81.62 98 ILE A O 1
ATOM 748 N N . VAL A 1 99 ? 9.294 6.323 -3.203 1.00 84.19 99 VAL A N 1
ATOM 749 C CA . VAL A 1 99 ? 10.050 5.103 -2.869 1.00 84.19 99 VAL A CA 1
ATOM 750 C C . VAL A 1 99 ? 9.833 4.704 -1.406 1.00 84.19 99 VAL A C 1
ATOM 752 O O . VAL A 1 99 ? 9.508 3.549 -1.137 1.00 84.19 99 VAL A O 1
ATOM 755 N N . ARG A 1 100 ? 9.910 5.653 -0.458 1.00 83.19 100 ARG A N 1
ATOM 756 C CA . ARG A 1 100 ? 9.604 5.391 0.963 1.00 83.19 100 ARG A CA 1
ATOM 757 C C . ARG A 1 100 ? 8.189 4.845 1.157 1.00 83.19 100 ARG A C 1
ATOM 759 O O . ARG A 1 100 ? 7.994 3.919 1.940 1.00 83.19 100 ARG A O 1
ATOM 766 N N . THR A 1 101 ? 7.206 5.391 0.445 1.00 83.00 101 THR A N 1
ATOM 767 C CA . THR A 1 101 ? 5.812 4.935 0.542 1.00 83.00 101 THR A CA 1
ATOM 768 C C . THR A 1 101 ? 5.630 3.533 -0.037 1.00 83.00 101 THR A C 1
ATOM 770 O O . THR A 1 101 ? 4.924 2.723 0.557 1.00 83.00 101 THR A O 1
ATOM 773 N N . MET A 1 102 ? 6.307 3.209 -1.143 1.00 84.88 102 MET A N 1
ATOM 774 C CA . MET A 1 102 ? 6.299 1.863 -1.729 1.00 84.88 102 MET A CA 1
ATOM 775 C C . MET A 1 102 ? 6.929 0.823 -0.792 1.00 84.88 102 MET A C 1
ATOM 777 O O . MET A 1 102 ? 6.365 -0.255 -0.622 1.00 84.88 102 MET A O 1
ATOM 781 N N . HIS A 1 103 ? 8.046 1.158 -0.134 1.00 85.56 103 HIS A N 1
ATOM 782 C CA . HIS A 1 103 ? 8.658 0.305 0.897 1.00 85.56 103 HIS A CA 1
ATOM 783 C C . HIS A 1 103 ? 7.725 0.091 2.087 1.00 85.56 103 HIS A C 1
ATOM 785 O O . HIS A 1 103 ? 7.492 -1.038 2.501 1.00 85.56 103 HIS A O 1
ATOM 791 N N . ARG A 1 104 ? 7.116 1.163 2.607 1.00 85.94 104 ARG A N 1
ATOM 792 C CA . ARG A 1 104 ? 6.137 1.040 3.695 1.00 85.94 104 ARG A CA 1
ATOM 793 C C . ARG A 1 104 ? 4.922 0.194 3.297 1.00 85.94 104 ARG A C 1
ATOM 795 O O . ARG A 1 104 ? 4.392 -0.538 4.126 1.00 85.94 104 ARG A O 1
ATOM 802 N N . LEU A 1 105 ? 4.471 0.294 2.047 1.00 84.94 105 LEU A N 1
ATOM 803 C CA . LEU A 1 105 ? 3.363 -0.509 1.531 1.00 84.94 105 LEU A CA 1
ATOM 804 C C . LEU A 1 105 ? 3.730 -1.996 1.424 1.00 84.94 105 LEU A C 1
ATOM 806 O O . LEU A 1 105 ? 2.887 -2.851 1.691 1.00 84.94 105 LEU A O 1
ATOM 810 N N . GLU A 1 106 ? 4.967 -2.308 1.044 1.00 87.69 106 GLU A N 1
ATOM 811 C CA . GLU A 1 106 ? 5.483 -3.678 1.030 1.00 87.69 106 GLU A CA 1
ATOM 812 C C . GLU A 1 106 ? 5.537 -4.274 2.441 1.00 87.69 106 GLU A C 1
ATOM 814 O O . GLU A 1 106 ? 5.032 -5.377 2.654 1.00 87.69 106 GLU A O 1
ATOM 819 N N . GLU A 1 107 ? 6.032 -3.512 3.415 1.00 87.88 107 GLU A N 1
ATOM 820 C CA . GLU A 1 107 ? 6.069 -3.936 4.815 1.00 87.88 107 GLU A CA 1
ATOM 821 C C . GLU A 1 107 ? 4.653 -4.155 5.379 1.00 87.88 107 GLU A C 1
ATOM 823 O O . GLU A 1 107 ? 4.391 -5.158 6.044 1.00 87.88 107 GLU A O 1
ATOM 828 N N . LEU A 1 108 ? 3.697 -3.281 5.042 1.00 88.81 108 LEU A N 1
ATOM 829 C CA . LEU A 1 108 ? 2.289 -3.462 5.410 1.00 88.81 108 LEU A CA 1
ATOM 830 C C . LEU A 1 108 ? 1.702 -4.752 4.804 1.00 88.81 108 LEU A C 1
ATOM 832 O O . LEU A 1 108 ? 0.955 -5.466 5.471 1.00 88.81 108 LEU A O 1
ATOM 836 N N . LEU A 1 109 ? 2.038 -5.079 3.550 1.00 87.75 109 LEU A N 1
ATOM 837 C CA . LEU A 1 109 ? 1.605 -6.333 2.923 1.00 87.75 109 LEU A CA 1
ATOM 838 C C . LEU A 1 109 ? 2.200 -7.556 3.621 1.00 87.75 109 LEU A C 1
ATOM 840 O O . LEU A 1 109 ? 1.498 -8.552 3.780 1.00 87.75 109 LEU A O 1
ATOM 844 N N . ARG A 1 110 ? 3.457 -7.481 4.067 1.00 88.88 110 ARG A N 1
ATOM 845 C CA . ARG A 1 110 ? 4.095 -8.549 4.846 1.00 88.88 110 ARG A CA 1
ATOM 846 C C . ARG A 1 110 ? 3.369 -8.776 6.173 1.00 88.88 110 ARG A C 1
ATOM 848 O O . ARG A 1 110 ? 3.003 -9.906 6.479 1.00 88.88 110 ARG A O 1
ATOM 855 N N . GLN A 1 111 ? 3.072 -7.702 6.902 1.00 90.38 111 GLN A N 1
ATOM 856 C CA . GLN A 1 111 ? 2.300 -7.770 8.147 1.00 90.38 111 GLN A CA 1
ATOM 857 C C . GLN A 1 111 ? 0.891 -8.334 7.920 1.00 90.38 111 GLN A C 1
ATOM 859 O O . GLN A 1 111 ? 0.396 -9.117 8.728 1.00 90.38 111 GLN A O 1
ATOM 864 N N . LEU A 1 112 ? 0.256 -7.986 6.797 1.00 88.25 112 LEU A N 1
ATOM 865 C CA . LEU A 1 112 ? -1.061 -8.507 6.439 1.00 88.25 112 LEU A CA 1
ATOM 866 C C . LEU A 1 112 ? -1.026 -10.005 6.105 1.00 88.25 112 LEU A C 1
ATOM 868 O O . LEU A 1 112 ? -1.964 -10.715 6.455 1.00 88.25 112 LEU A O 1
ATOM 872 N N . MET A 1 113 ? 0.045 -10.502 5.478 1.00 89.50 113 MET A N 1
ATOM 873 C CA . MET A 1 113 ? 0.242 -11.941 5.260 1.00 89.50 113 MET A CA 1
ATOM 874 C C . MET A 1 113 ? 0.387 -12.693 6.585 1.00 89.50 113 MET A C 1
ATOM 876 O O . MET A 1 113 ? -0.258 -13.721 6.774 1.00 89.50 113 MET A O 1
ATOM 880 N N . ASP A 1 114 ? 1.189 -12.171 7.515 1.00 90.19 114 ASP A N 1
ATOM 881 C CA . ASP A 1 114 ? 1.378 -12.790 8.831 1.00 90.19 114 ASP A CA 1
ATOM 882 C C . ASP A 1 114 ? 0.065 -12.799 9.637 1.00 90.19 114 ASP A C 1
ATOM 884 O O . ASP A 1 114 ? -0.290 -13.807 10.253 1.00 90.19 114 ASP A O 1
ATOM 888 N N . ALA A 1 115 ? -0.717 -11.717 9.563 1.00 89.62 115 ALA A N 1
ATOM 889 C CA . ALA A 1 115 ? -2.051 -11.656 10.155 1.00 89.62 115 ALA A CA 1
ATOM 890 C C . ALA A 1 115 ? -3.042 -12.623 9.478 1.00 89.62 115 ALA A C 1
ATOM 892 O O . ALA A 1 115 ? -3.817 -13.285 10.166 1.00 89.62 115 ALA A O 1
ATOM 893 N N . ALA A 1 116 ? -3.012 -12.746 8.147 1.00 89.94 116 ALA A N 1
ATOM 894 C CA . ALA A 1 116 ? -3.876 -13.662 7.402 1.00 89.94 116 ALA A CA 1
ATOM 895 C C . ALA A 1 116 ? -3.600 -15.131 7.760 1.00 89.94 116 ALA A C 1
ATOM 897 O O . ALA A 1 116 ? -4.547 -15.891 7.972 1.00 89.94 116 ALA A O 1
ATOM 898 N N . LYS A 1 117 ? -2.321 -15.499 7.922 1.00 90.50 117 LYS A N 1
ATOM 899 C CA . LYS A 1 117 ? -1.902 -16.818 8.423 1.00 90.50 117 LYS A CA 1
ATOM 900 C C . LYS A 1 117 ? -2.436 -17.099 9.817 1.00 90.50 117 LYS A C 1
ATOM 902 O O . LYS A 1 117 ? -2.942 -18.186 10.068 1.00 90.50 117 LYS A O 1
ATOM 907 N N . LEU A 1 118 ? -2.347 -16.120 10.718 1.00 92.38 118 LEU A N 1
ATOM 908 C CA . LEU A 1 118 ? -2.834 -16.263 12.090 1.00 92.38 118 LEU A CA 1
ATOM 909 C C . LEU A 1 118 ? -4.354 -16.484 12.143 1.00 92.38 118 LEU A C 1
ATOM 911 O O . LEU A 1 118 ? -4.840 -17.248 12.971 1.00 92.38 118 LEU A O 1
ATOM 915 N N . VAL A 1 119 ? -5.097 -15.824 11.253 1.00 92.00 119 VAL A N 1
ATOM 916 C CA . VAL A 1 119 ? -6.553 -15.981 11.124 1.00 92.00 119 VAL A CA 1
ATOM 917 C C . VAL A 1 119 ? -6.930 -17.293 10.412 1.00 92.00 119 VAL A C 1
ATOM 919 O O . VAL A 1 119 ? -8.056 -17.762 10.570 1.00 92.00 119 VAL A O 1
ATOM 922 N N . GLY A 1 120 ? -6.007 -17.904 9.661 1.00 90.62 120 GLY A N 1
ATOM 923 C CA . GLY A 1 120 ? -6.246 -19.119 8.873 1.00 90.62 120 GLY A CA 1
ATOM 924 C C . GLY A 1 120 ? -6.946 -18.856 7.536 1.00 90.62 120 GLY A C 1
ATOM 925 O O . GLY A 1 120 ? -7.718 -19.691 7.070 1.00 90.62 120 GLY A O 1
ATOM 926 N N . ASN A 1 121 ? -6.736 -17.677 6.938 1.00 90.38 121 ASN A N 1
ATOM 927 C CA . ASN A 1 121 ? -7.293 -17.326 5.630 1.00 90.38 121 ASN A CA 1
ATOM 928 C C . ASN A 1 121 ? -6.213 -17.363 4.538 1.00 90.38 121 ASN A C 1
ATOM 930 O O . ASN A 1 121 ? -5.602 -16.341 4.207 1.00 90.38 121 ASN A O 1
ATOM 934 N N . ASP A 1 122 ? -6.031 -18.546 3.954 1.00 90.38 122 ASP A N 1
ATOM 935 C CA . ASP A 1 122 ? -5.014 -18.812 2.929 1.00 90.38 122 ASP A CA 1
ATOM 936 C C . ASP A 1 122 ? -5.254 -18.024 1.628 1.00 90.38 122 ASP A C 1
ATOM 938 O O . ASP A 1 122 ? -4.312 -17.633 0.935 1.00 90.38 122 ASP A O 1
ATOM 942 N N . GLU A 1 123 ? -6.516 -17.731 1.289 1.00 91.00 123 GLU A N 1
ATOM 943 C CA . GLU A 1 123 ? -6.853 -16.969 0.081 1.00 91.00 123 GLU A CA 1
ATOM 944 C C . GLU A 1 123 ? -6.382 -15.512 0.194 1.00 91.00 123 GLU A C 1
ATOM 946 O O . GLU A 1 123 ? -5.842 -14.941 -0.760 1.00 91.00 123 GLU A O 1
ATOM 951 N N . LEU A 1 124 ? -6.557 -14.903 1.371 1.00 86.69 124 LEU A N 1
ATOM 952 C CA . LEU A 1 124 ? -6.081 -13.547 1.629 1.00 86.69 124 LEU A CA 1
ATOM 953 C C . LEU A 1 124 ? -4.551 -13.489 1.626 1.00 86.69 124 LEU A C 1
ATOM 955 O O . LEU A 1 124 ? -3.985 -12.548 1.062 1.00 86.69 124 LEU A O 1
ATOM 959 N N . GLU A 1 125 ? -3.888 -14.493 2.204 1.00 88.50 125 GLU A N 1
ATOM 960 C CA . GLU A 1 125 ? -2.429 -14.598 2.176 1.00 88.50 125 GLU A CA 1
ATOM 961 C C . GLU A 1 125 ? -1.909 -14.656 0.734 1.00 88.50 125 GLU A C 1
ATOM 963 O O . GLU A 1 125 ? -1.051 -13.854 0.355 1.00 88.50 125 GLU A O 1
ATOM 968 N N . ALA A 1 126 ? -2.469 -15.546 -0.092 1.00 90.31 126 ALA A N 1
ATOM 969 C CA . ALA A 1 126 ? -2.069 -15.705 -1.487 1.00 90.31 126 ALA A CA 1
ATOM 970 C C . ALA A 1 126 ? -2.236 -14.399 -2.282 1.00 90.31 126 ALA A C 1
ATOM 972 O O . ALA A 1 126 ? -1.307 -13.963 -2.968 1.00 90.31 126 ALA A O 1
ATOM 973 N N . ARG A 1 127 ? -3.374 -13.709 -2.121 1.00 89.19 127 ARG A N 1
ATOM 974 C CA . ARG A 1 127 ? -3.631 -12.408 -2.768 1.00 89.19 127 ARG A CA 1
ATOM 975 C C . ARG A 1 127 ? -2.643 -11.327 -2.329 1.00 89.19 127 ARG A C 1
ATOM 977 O O . ARG A 1 127 ? -2.218 -10.505 -3.144 1.00 89.19 127 ARG A O 1
ATOM 984 N N . CYS A 1 128 ? -2.261 -11.308 -1.053 1.00 86.50 128 CYS A N 1
ATOM 985 C CA . CYS A 1 128 ? -1.262 -10.365 -0.546 1.00 86.50 128 CYS A CA 1
ATOM 986 C C . CYS A 1 128 ? 0.140 -10.689 -1.075 1.00 86.50 128 CYS A C 1
ATOM 988 O O . CYS A 1 128 ? 0.871 -9.776 -1.464 1.00 86.50 128 CYS A O 1
ATOM 990 N N . ALA A 1 129 ? 0.488 -11.974 -1.171 1.00 88.19 129 ALA A N 1
ATOM 991 C CA . ALA A 1 129 ? 1.748 -12.425 -1.749 1.00 88.19 129 ALA A CA 1
ATOM 992 C C . ALA A 1 129 ? 1.863 -12.061 -3.240 1.00 88.19 129 ALA A C 1
ATOM 994 O O . ALA A 1 129 ? 2.923 -11.623 -3.690 1.00 88.19 129 ALA A O 1
ATOM 995 N N . GLU A 1 130 ? 0.779 -12.186 -4.009 1.00 88.94 130 GLU A N 1
ATOM 996 C CA . GLU A 1 130 ? 0.720 -11.730 -5.404 1.00 88.94 130 GLU A CA 1
ATOM 997 C C . GLU A 1 130 ? 0.882 -10.212 -5.514 1.00 88.94 130 GLU A C 1
ATOM 999 O O . GLU A 1 130 ? 1.720 -9.732 -6.280 1.00 88.94 130 GLU A O 1
ATOM 1004 N N . ALA A 1 131 ? 0.153 -9.446 -4.696 1.00 87.00 131 ALA A N 1
ATOM 1005 C CA . ALA A 1 131 ? 0.277 -7.991 -4.664 1.00 87.00 131 ALA A CA 1
ATOM 1006 C C . ALA A 1 131 ? 1.708 -7.536 -4.328 1.00 87.00 131 ALA A C 1
ATOM 1008 O O . ALA A 1 131 ? 2.210 -6.580 -4.920 1.00 87.00 131 ALA A O 1
ATOM 1009 N N . ARG A 1 132 ? 2.384 -8.242 -3.414 1.00 87.00 132 ARG A N 1
ATOM 1010 C CA . ARG A 1 132 ? 3.778 -7.981 -3.045 1.00 87.00 132 ARG A CA 1
ATOM 1011 C C . ARG A 1 132 ? 4.732 -8.208 -4.219 1.00 87.00 132 ARG A C 1
ATOM 1013 O O . ARG A 1 132 ? 5.599 -7.373 -4.460 1.00 87.00 132 ARG A O 1
ATOM 1020 N N . LYS A 1 133 ? 4.557 -9.290 -4.985 1.00 86.75 133 LYS A N 1
ATOM 1021 C CA . LYS A 1 133 ? 5.381 -9.571 -6.178 1.00 86.75 133 LYS A CA 1
ATOM 1022 C C . LYS A 1 133 ? 5.272 -8.470 -7.236 1.00 86.75 133 LYS A C 1
ATOM 1024 O O . LYS A 1 133 ? 6.272 -8.136 -7.855 1.00 86.75 133 LYS A O 1
ATOM 1029 N N . LEU A 1 134 ? 4.083 -7.895 -7.423 1.00 85.56 134 LEU A N 1
ATOM 1030 C CA . LEU A 1 134 ? 3.862 -6.801 -8.380 1.00 85.56 134 LEU A CA 1
ATOM 1031 C C . LEU A 1 134 ? 4.481 -5.468 -7.925 1.00 85.56 134 LEU A C 1
ATOM 1033 O O . LEU A 1 134 ? 4.812 -4.622 -8.754 1.00 85.56 134 LEU A O 1
ATOM 1037 N N . LEU A 1 135 ? 4.626 -5.274 -6.612 1.00 84.06 135 LEU A N 1
ATOM 1038 C CA . LEU A 1 135 ? 5.232 -4.077 -6.027 1.00 84.06 135 LEU A CA 1
ATOM 1039 C C . LEU A 1 135 ? 6.760 -4.101 -6.077 1.00 84.06 135 LEU A C 1
ATOM 1041 O O . LEU A 1 135 ? 7.369 -3.070 -6.373 1.00 84.06 135 LEU A O 1
ATOM 1045 N N . ILE A 1 136 ? 7.365 -5.257 -5.796 1.00 82.25 136 ILE A N 1
ATOM 1046 C CA . ILE A 1 136 ? 8.820 -5.427 -5.737 1.00 82.25 136 ILE A CA 1
ATOM 1047 C C . ILE A 1 136 ? 9.377 -5.550 -7.154 1.00 82.25 136 ILE A C 1
ATOM 1049 O O . ILE A 1 136 ? 9.508 -6.644 -7.700 1.00 82.25 136 ILE A O 1
ATOM 1053 N N . ARG A 1 137 ? 9.712 -4.408 -7.756 1.00 78.69 137 ARG A N 1
ATOM 1054 C CA . ARG A 1 137 ? 10.397 -4.347 -9.051 1.00 78.69 137 ARG A CA 1
ATOM 1055 C C . ARG A 1 137 ? 11.307 -3.129 -9.168 1.00 78.69 137 ARG A C 1
ATOM 1057 O O . ARG A 1 137 ? 11.073 -2.103 -8.529 1.00 78.69 137 ARG A O 1
ATOM 1064 N N . ASP A 1 138 ? 12.289 -3.246 -10.055 1.00 75.69 138 ASP A N 1
ATOM 1065 C CA . ASP A 1 138 ? 13.153 -2.160 -10.524 1.00 75.69 138 ASP A CA 1
ATOM 1066 C C . ASP A 1 138 ? 13.821 -1.336 -9.399 1.00 75.69 138 ASP A C 1
ATOM 1068 O O . ASP A 1 138 ? 14.101 -1.816 -8.300 1.00 75.69 138 ASP A O 1
ATOM 1072 N N . VAL A 1 139 ? 14.100 -0.067 -9.708 1.00 74.31 139 VAL A N 1
ATOM 1073 C CA . VAL A 1 139 ? 14.832 0.918 -8.901 1.00 74.31 139 VAL A CA 1
ATOM 1074 C C . VAL A 1 139 ? 14.273 1.120 -7.491 1.00 74.31 139 VAL A C 1
ATOM 1076 O O . VAL A 1 139 ? 15.014 1.519 -6.598 1.00 74.31 139 VAL A O 1
ATOM 1079 N N . VAL A 1 140 ? 12.991 0.822 -7.264 1.00 74.19 140 VAL A N 1
ATOM 1080 C CA . VAL A 1 140 ? 12.346 1.010 -5.958 1.00 74.19 140 VAL A CA 1
ATOM 1081 C C . VAL A 1 140 ? 12.921 0.042 -4.919 1.00 74.19 140 VAL A C 1
ATOM 1083 O O . VAL A 1 140 ? 12.997 0.398 -3.749 1.00 74.19 140 VAL A O 1
ATOM 1086 N N . PHE A 1 141 ? 13.398 -1.136 -5.338 1.00 73.94 141 PHE A N 1
ATOM 1087 C CA . PHE A 1 141 ? 13.982 -2.162 -4.462 1.00 73.94 141 PHE A CA 1
ATOM 1088 C C . PHE A 1 141 ? 15.424 -2.524 -4.850 1.00 73.94 141 PHE A C 1
ATOM 1090 O O . PHE A 1 141 ? 15.867 -3.654 -4.639 1.00 73.94 141 PHE A O 1
ATOM 1097 N N . ALA A 1 142 ? 16.173 -1.576 -5.420 1.00 78.12 142 ALA A N 1
ATOM 1098 C CA . ALA A 1 142 ? 17.595 -1.774 -5.678 1.00 78.12 142 ALA A CA 1
ATOM 1099 C C . ALA A 1 142 ? 18.357 -2.043 -4.365 1.00 78.12 142 ALA A C 1
ATOM 1101 O O . ALA A 1 142 ? 18.069 -1.432 -3.334 1.00 78.12 142 ALA A O 1
ATOM 1102 N N . ALA A 1 143 ? 19.329 -2.960 -4.407 1.00 74.56 143 ALA A N 1
ATOM 1103 C CA . ALA A 1 143 ? 20.157 -3.276 -3.248 1.00 74.56 143 ALA A CA 1
ATOM 1104 C C . ALA A 1 143 ? 20.917 -2.030 -2.765 1.00 74.56 143 ALA A C 1
ATOM 1106 O O . ALA A 1 143 ? 21.361 -1.208 -3.573 1.00 74.56 143 ALA A O 1
ATOM 1107 N N . SER A 1 144 ? 21.076 -1.894 -1.447 1.00 74.19 144 SER A N 1
ATOM 1108 C CA . SER A 1 144 ? 21.919 -0.847 -0.878 1.00 74.19 144 SER A CA 1
ATOM 1109 C C . SER A 1 144 ? 23.353 -0.995 -1.384 1.00 74.19 144 SER A C 1
ATOM 1111 O O . SER A 1 144 ? 23.875 -2.098 -1.512 1.00 74.19 144 SER A O 1
ATOM 1113 N N . LEU A 1 145 ? 24.014 0.135 -1.638 1.00 73.31 145 LEU A N 1
ATOM 1114 C CA . LEU A 1 145 ? 25.427 0.165 -2.040 1.00 73.31 145 LEU A CA 1
ATOM 1115 C C . LEU A 1 145 ? 26.388 -0.127 -0.875 1.00 73.31 145 LEU A C 1
ATOM 1117 O O . LEU A 1 145 ? 27.588 -0.268 -1.088 1.00 73.31 145 LEU A O 1
ATOM 1121 N N . TYR A 1 146 ? 25.857 -0.210 0.345 1.00 67.31 146 TYR A N 1
ATOM 1122 C CA . TYR A 1 146 ? 26.555 -0.712 1.519 1.00 67.31 146 TYR A CA 1
ATOM 1123 C C . TYR A 1 146 ? 26.121 -2.163 1.739 1.00 67.31 146 TYR A C 1
ATOM 1125 O O . TYR A 1 146 ? 24.943 -2.416 2.014 1.00 67.31 146 TYR A O 1
ATOM 1133 N N . THR A 1 147 ? 27.070 -3.079 1.549 1.00 62.41 147 THR A N 1
ATOM 1134 C CA . THR A 1 147 ? 26.998 -4.505 1.903 1.00 62.41 147 THR A CA 1
ATOM 1135 C C . THR A 1 147 ? 27.744 -4.761 3.196 1.00 62.41 147 THR A C 1
ATOM 1137 O O . THR A 1 147 ? 28.868 -4.217 3.304 1.00 62.41 147 THR A O 1
#

Foldseek 3Di:
DLQCLLVLPQDDPDDDDDDDPPPLPDCPVDPVVVVVLVVVLVVLLVVQVVCVVVVHPDDSVVSSVSRDSSCSVLLVVLLVPDDLVVSCVSDPDDSVVVLVSLVSSLVVLVVQLVVCVVVVNVVSNVVSVSSNVSSPDDPSPDDDPPD

InterPro domains:
  IPR012961 ATP-dependent RNA helicase Ski2/MTR4, C-terminal [PF08148] (1-142)
  IPR012961 ATP-dependent RNA helicase Ski2/MTR4, C-terminal [SM01142] (1-147)

Secondary structure (DSSP, 8-state):
-TTTHHHH---------S-S--TTSS----HHHHHHHHHHHHHHHHHHHHHHHTT----HHHHHHT---TTHHHHHHHHTT--HHHHHHH--S-HHHHHHHHHHHHHHHHHHHHHHHHHT-HHHHHHHHHHHHHHS-GGGGPPPS--

Organism: NCBI:txid33657